Protein AF-A0A482ZJZ0-F1 (afdb_monomer)

Secondary structure (DSSP, 8-state):
----------TT---TT--TTTTHHHHHHH----PPPHHHHHH-SSHHHHHHHHHHHHHHHT-

Radius of gyration: 21.8 Å; Cα contacts (8 Å, |Δi|>4): 3; chains: 1; bounding box: 32×23×63 Å

Mean predicted aligned error: 11.79 Å

pLDDT: mean 82.9, std 14.22, range [40.97, 96.19]

Structure (mmCIF, N/CA/C/O backbone):
data_AF-A0A482ZJZ0-F1
#
_entry.id   AF-A0A482ZJZ0-F1
#
loop_
_atom_site.group_PDB
_atom_site.id
_atom_site.type_symbol
_atom_site.label_atom_id
_atom_site.label_alt_id
_atom_site.label_comp_id
_atom_site.label_asym_id
_atom_site.label_entity_id
_atom_site.label_seq_id
_atom_site.pdbx_PDB_ins_code
_atom_site.Cartn_x
_atom_site.Cartn_y
_atom_site.Cartn_z
_atom_site.occupancy
_atom_site.B_iso_or_equiv
_atom_site.auth_seq_id
_atom_site.auth_comp_id
_atom_site.auth_asym_id
_atom_site.auth_atom_id
_atom_site.pdbx_PDB_model_num
ATOM 1 N N . MET A 1 1 ? 7.812 -14.899 34.825 1.00 40.97 1 MET A N 1
ATOM 2 C CA . MET A 1 1 ? 6.538 -14.701 34.098 1.00 40.97 1 MET A CA 1
ATOM 3 C C . MET A 1 1 ? 6.452 -13.218 33.761 1.00 40.97 1 MET A C 1
ATOM 5 O O . MET A 1 1 ? 6.494 -12.421 34.686 1.00 40.97 1 MET A O 1
ATOM 9 N N . LYS A 1 2 ? 6.503 -12.834 32.476 1.00 42.84 2 LYS A N 1
ATOM 10 C CA . LYS A 1 2 ? 6.504 -11.418 32.062 1.00 42.84 2 LYS A CA 1
ATOM 11 C C . LYS A 1 2 ? 5.171 -10.780 32.470 1.00 42.84 2 LYS A C 1
ATOM 13 O O . LYS A 1 2 ? 4.120 -11.234 32.027 1.00 42.84 2 LYS A O 1
ATOM 18 N N . THR A 1 3 ? 5.228 -9.782 33.345 1.00 43.22 3 THR A N 1
ATOM 19 C CA . THR A 1 3 ? 4.098 -8.937 33.735 1.00 43.22 3 THR A CA 1
ATOM 20 C C . THR A 1 3 ? 3.636 -8.168 32.506 1.00 43.22 3 THR A C 1
ATOM 22 O O . THR A 1 3 ? 4.331 -7.291 32.010 1.00 43.22 3 THR A O 1
ATOM 25 N N . SER A 1 4 ? 2.499 -8.580 31.960 1.00 52.28 4 SER A N 1
ATOM 26 C CA . SER A 1 4 ? 1.814 -7.907 30.862 1.00 52.28 4 SER A CA 1
ATOM 27 C C . SER A 1 4 ? 1.469 -6.470 31.261 1.00 52.28 4 SER A C 1
ATOM 29 O O . SER A 1 4 ? 0.785 -6.300 32.272 1.00 52.28 4 SER A O 1
ATOM 31 N N . ASP A 1 5 ? 1.887 -5.490 30.456 1.00 59.22 5 ASP A N 1
ATOM 32 C CA . ASP A 1 5 ? 1.412 -4.096 30.445 1.00 59.22 5 ASP A CA 1
ATOM 33 C C . ASP A 1 5 ? -0.112 -4.047 30.233 1.00 59.22 5 ASP A C 1
ATOM 35 O O . ASP A 1 5 ? -0.613 -3.765 29.145 1.00 59.22 5 ASP A O 1
ATOM 39 N N . LYS A 1 6 ? -0.884 -4.391 31.265 1.00 57.94 6 LYS A N 1
ATOM 40 C CA . LYS A 1 6 ? -2.354 -4.409 31.230 1.00 57.94 6 LYS A CA 1
ATOM 41 C C . LYS A 1 6 ? -2.981 -3.018 31.326 1.00 57.94 6 LYS A C 1
ATOM 43 O O . LYS A 1 6 ? -4.202 -2.935 31.332 1.00 57.94 6 LYS A O 1
ATOM 48 N N . ASP A 1 7 ? -2.187 -1.952 31.392 1.00 62.81 7 ASP A N 1
ATOM 49 C CA . ASP A 1 7 ? -2.655 -0.688 31.970 1.00 62.81 7 ASP A CA 1
ATOM 50 C C . ASP A 1 7 ? -2.375 0.556 31.113 1.00 62.81 7 ASP A C 1
ATOM 52 O 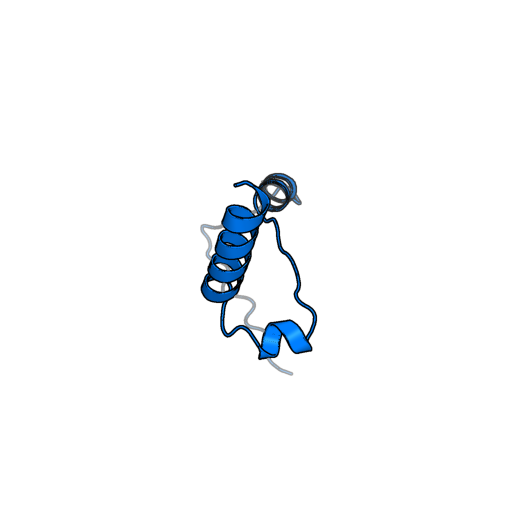O . ASP A 1 7 ? -2.215 1.658 31.620 1.00 62.81 7 ASP A O 1
ATOM 56 N N . ASN A 1 8 ? -2.334 0.403 29.786 1.00 73.00 8 ASN A N 1
ATOM 57 C CA . ASN A 1 8 ? -2.349 1.553 28.865 1.00 73.00 8 ASN A CA 1
ATOM 58 C C . ASN A 1 8 ? -3.780 2.008 28.495 1.00 73.00 8 ASN A C 1
ATOM 60 O O . ASN A 1 8 ? -3.958 2.827 27.591 1.00 73.00 8 ASN A O 1
ATOM 64 N N . MET A 1 9 ? -4.818 1.478 29.156 1.00 79.06 9 MET A N 1
ATOM 65 C CA . MET A 1 9 ? -6.195 1.950 28.980 1.00 79.06 9 MET A CA 1
ATOM 66 C C . MET A 1 9 ? -6.440 3.183 29.850 1.00 79.06 9 MET A C 1
ATOM 68 O O . MET A 1 9 ? -6.411 3.110 31.074 1.00 79.06 9 MET A O 1
ATOM 72 N N . GLN A 1 10 ? -6.709 4.318 29.209 1.00 83.75 10 GLN A N 1
ATOM 73 C CA . GLN A 1 10 ? -7.067 5.551 29.905 1.00 83.75 10 GLN A CA 1
ATOM 74 C C . GLN A 1 10 ? -8.491 5.461 30.474 1.00 83.75 10 GLN A C 1
ATOM 76 O O . GLN A 1 10 ? -9.360 4.802 29.896 1.00 83.75 10 GLN A O 1
ATOM 81 N N . LYS A 1 11 ? -8.737 6.130 31.607 1.00 84.06 11 LYS A N 1
ATOM 82 C CA . LYS A 1 11 ? -10.024 6.084 32.330 1.00 84.06 11 LYS A CA 1
ATOM 83 C C . LYS A 1 11 ? -11.169 6.703 31.527 1.00 84.06 11 LYS A C 1
ATOM 85 O O . LYS A 1 11 ? -12.330 6.390 31.758 1.00 84.06 11 LYS A O 1
ATOM 90 N N . GLU A 1 12 ? -10.831 7.574 30.589 1.00 88.06 12 GLU A N 1
ATOM 91 C CA . GLU A 1 12 ? -11.733 8.317 29.719 1.00 88.06 12 GLU A CA 1
ATOM 92 C C . GLU A 1 12 ? -12.275 7.465 28.559 1.00 88.06 12 GLU A C 1
ATOM 94 O O . GLU A 1 12 ? -13.213 7.874 27.872 1.00 88.06 12 GLU A O 1
ATOM 99 N N . TYR A 1 13 ? -11.699 6.285 28.305 1.00 86.25 13 TYR A N 1
ATOM 100 C CA . TYR A 1 13 ? -12.106 5.440 27.189 1.00 86.25 13 TYR A CA 1
ATOM 101 C C . TYR A 1 13 ? -13.349 4.600 27.511 1.00 86.25 13 TYR A C 1
ATOM 103 O O . TYR A 1 13 ? -13.280 3.590 28.208 1.00 86.25 13 TYR A O 1
ATOM 111 N N . ASP A 1 14 ? -14.482 4.969 26.910 1.00 86.88 14 ASP A N 1
ATOM 112 C CA . ASP A 1 14 ? -15.708 4.164 26.894 1.00 86.88 14 ASP A CA 1
ATOM 113 C C . ASP A 1 14 ? -15.848 3.382 25.575 1.00 86.88 14 ASP A C 1
ATOM 115 O O . ASP A 1 14 ? -16.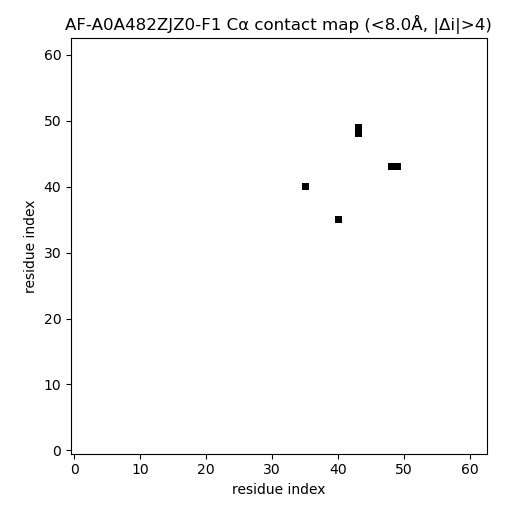245 3.919 24.537 1.00 86.88 14 ASP A O 1
ATOM 119 N N . PHE A 1 15 ? -15.552 2.081 25.619 1.00 84.69 15 PHE A N 1
ATOM 120 C CA . PHE A 1 15 ? -15.732 1.162 24.488 1.00 84.69 15 PHE A CA 1
ATOM 121 C C . PHE A 1 15 ? -17.068 0.397 24.518 1.00 84.69 15 PHE A C 1
ATOM 123 O O . PHE A 1 15 ? -17.298 -0.438 23.640 1.00 84.69 15 PHE A O 1
ATOM 130 N N . SER A 1 16 ? -17.975 0.677 25.467 1.00 88.12 16 SER A N 1
ATOM 131 C CA . SER A 1 16 ? -19.262 -0.036 25.603 1.00 88.12 16 SER A CA 1
ATOM 132 C C . SER A 1 16 ? -20.157 0.076 24.361 1.00 88.12 16 SER A C 1
ATOM 134 O O . SER A 1 16 ? -20.980 -0.796 24.094 1.00 88.12 16 SER A O 1
ATOM 136 N N . LYS A 1 17 ? -19.954 1.124 23.553 1.00 90.00 17 LYS A N 1
ATOM 137 C CA . LYS A 1 17 ? -20.679 1.399 22.300 1.00 90.00 17 LYS A CA 1
ATOM 138 C C . LYS A 1 17 ? -19.941 0.909 21.047 1.00 90.00 17 LYS A C 1
ATOM 140 O O . LYS A 1 17 ? -20.266 1.324 19.931 1.00 90.00 17 LYS A O 1
ATOM 145 N N . GLY A 1 18 ? -18.907 0.083 21.206 1.00 87.25 18 GLY A N 1
ATOM 146 C CA . GLY A 1 18 ? -18.130 -0.463 20.098 1.00 87.25 18 GLY A CA 1
ATOM 147 C C . GLY A 1 18 ? -18.983 -1.335 19.172 1.00 87.25 18 GLY A C 1
ATOM 148 O O . GLY A 1 18 ? -19.601 -2.299 19.608 1.00 87.25 18 GLY A O 1
ATOM 149 N N . VAL A 1 19 ? -18.991 -1.023 17.871 1.00 91.00 19 VAL A N 1
ATOM 150 C CA . VAL A 1 19 ? -19.664 -1.834 16.842 1.00 91.00 19 VAL A CA 1
ATOM 151 C C . VAL A 1 19 ? -18.611 -2.553 16.007 1.00 91.00 19 VAL A C 1
ATOM 153 O O . VAL A 1 19 ? -17.746 -1.914 15.397 1.00 91.00 19 VAL A O 1
ATOM 156 N N . ARG A 1 20 ? -18.686 -3.888 15.955 1.00 89.06 20 ARG A N 1
ATOM 157 C CA . ARG A 1 20 ? -17.770 -4.708 15.151 1.00 89.06 20 ARG A CA 1
ATOM 158 C C . ARG A 1 20 ? -17.877 -4.305 13.680 1.00 89.06 20 ARG A C 1
ATOM 160 O O . ARG A 1 20 ? -18.960 -4.279 13.110 1.00 89.06 20 ARG A O 1
ATOM 167 N N . GLY A 1 21 ? -16.740 -3.979 13.068 1.00 88.38 21 GLY A N 1
ATOM 168 C CA . GLY A 1 21 ? -16.685 -3.635 11.648 1.00 88.38 21 GLY A CA 1
ATOM 169 C C . GLY A 1 21 ? -17.303 -2.282 11.270 1.00 88.38 21 GLY A C 1
ATOM 170 O O . GLY A 1 21 ? -17.580 -2.081 10.092 1.00 88.38 21 GLY A O 1
ATOM 171 N N . LYS A 1 22 ? -17.471 -1.330 12.207 1.00 89.38 22 LYS A N 1
ATOM 172 C CA . LYS A 1 22 ? -18.083 0.002 11.965 1.00 89.38 22 LYS A CA 1
ATOM 173 C C . LYS A 1 22 ? -17.584 0.735 10.705 1.00 89.38 22 LYS A C 1
ATOM 175 O O . LYS A 1 22 ? -18.347 1.469 10.081 1.00 89.38 22 LYS A O 1
ATOM 180 N N . TYR A 1 23 ? -16.322 0.533 10.320 1.00 86.50 23 TYR A N 1
ATOM 181 C CA . TYR A 1 23 ? -15.710 1.142 9.129 1.00 86.50 23 TYR A CA 1
ATOM 182 C C . TYR A 1 23 ? -15.212 0.128 8.094 1.00 86.50 23 TYR A C 1
ATOM 184 O O . TYR A 1 23 ? -14.625 0.528 7.094 1.00 86.50 23 TYR A O 1
ATOM 192 N N . TYR A 1 24 ? -15.461 -1.166 8.303 1.00 82.62 24 TYR A N 1
ATOM 193 C CA . TYR A 1 24 ? -14.948 -2.242 7.453 1.00 82.62 24 TYR A CA 1
ATOM 194 C C . TYR A 1 24 ? -15.389 -2.080 5.993 1.00 82.62 24 TYR A C 1
ATOM 196 O O . TYR A 1 24 ? -14.568 -2.097 5.080 1.00 82.62 24 TYR A O 1
ATOM 204 N N . GLN A 1 25 ? -16.678 -1.811 5.776 1.00 80.94 25 GLN A N 1
ATOM 205 C CA . GLN A 1 25 ? -17.219 -1.589 4.434 1.00 80.94 25 GLN A CA 1
ATOM 206 C C . GLN A 1 25 ? -16.639 -0.333 3.769 1.00 80.94 25 GLN A C 1
ATOM 208 O O . GLN A 1 25 ? -16.318 -0.357 2.586 1.00 80.94 25 GLN A O 1
ATOM 213 N N . ARG A 1 26 ? -16.448 0.758 4.527 1.00 80.88 26 ARG A N 1
ATOM 214 C CA . ARG A 1 26 ? -15.864 2.007 4.000 1.00 80.88 26 ARG A CA 1
ATOM 215 C C . ARG A 1 26 ? -14.394 1.845 3.627 1.00 80.88 26 ARG A C 1
ATOM 217 O O . ARG A 1 26 ? -13.950 2.456 2.662 1.00 80.88 26 ARG A O 1
ATOM 224 N N . TYR A 1 27 ? -13.658 1.044 4.396 1.00 75.44 27 TYR A N 1
ATOM 225 C CA . TYR A 1 27 ? -12.282 0.677 4.086 1.00 75.44 27 TYR A CA 1
ATOM 226 C C . TYR A 1 27 ? -12.231 -0.095 2.761 1.00 75.44 27 TYR A C 1
ATOM 228 O O . TYR A 1 27 ? -11.590 0.372 1.827 1.00 75.44 27 TYR A O 1
ATOM 236 N N . HIS A 1 28 ? -13.021 -1.167 2.626 1.00 74.75 28 HIS A N 1
ATOM 237 C CA . HIS A 1 28 ? -13.077 -1.978 1.402 1.00 74.75 28 HIS A CA 1
ATOM 238 C C . HIS A 1 28 ? -13.492 -1.211 0.140 1.00 74.75 28 HIS A C 1
ATOM 2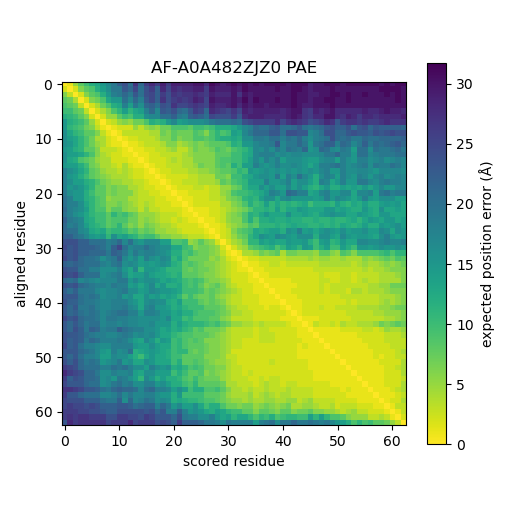40 O O . HIS A 1 28 ? -13.014 -1.520 -0.943 1.00 74.75 28 HIS A O 1
ATOM 246 N N . GLN A 1 29 ? -14.372 -0.214 0.256 1.00 74.69 29 GLN A N 1
ATOM 247 C CA . GLN A 1 29 ? -14.818 0.580 -0.896 1.00 74.69 29 GLN A CA 1
ATOM 248 C C . GLN A 1 29 ? -13.749 1.538 -1.436 1.00 74.69 29 GLN A C 1
ATOM 250 O O . GLN A 1 29 ? -13.857 1.988 -2.573 1.00 74.69 29 GLN A O 1
ATOM 255 N N . ARG A 1 30 ? -12.754 1.911 -0.622 1.00 65.12 30 ARG A N 1
ATOM 256 C CA . ARG A 1 30 ? -11.758 2.932 -0.985 1.00 65.12 30 ARG A CA 1
ATOM 257 C C . ARG A 1 30 ? -10.355 2.380 -1.194 1.00 65.12 30 ARG A C 1
ATOM 259 O O . ARG A 1 30 ? -9.548 3.061 -1.818 1.00 65.12 30 ARG A O 1
ATOM 266 N N . SER A 1 31 ? -10.050 1.188 -0.692 1.00 64.69 31 SER A N 1
ATOM 267 C CA . SER A 1 31 ? -8.744 0.566 -0.873 1.00 64.69 31 SER A CA 1
ATOM 268 C C . SER A 1 31 ? -8.778 -0.444 -2.024 1.00 64.69 31 SER A C 1
ATOM 270 O O . SER A 1 31 ? -9.103 -1.613 -1.843 1.00 64.69 31 SER A O 1
ATOM 272 N N . ASN A 1 32 ? -8.405 -0.003 -3.229 1.00 72.31 32 ASN A N 1
ATOM 273 C CA . ASN A 1 32 ? -8.047 -0.935 -4.298 1.00 72.31 32 ASN A CA 1
ATOM 274 C C 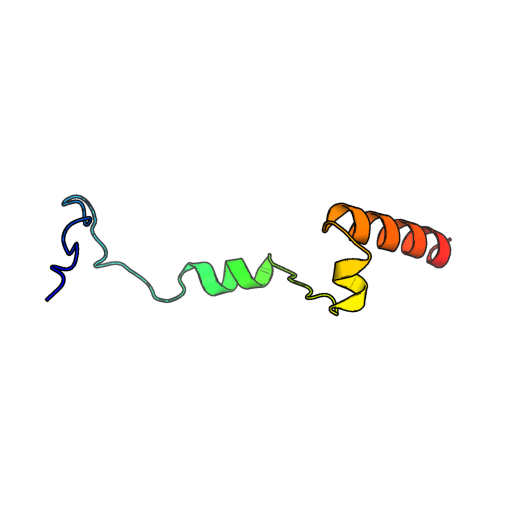. ASN A 1 32 ? -6.587 -1.370 -4.097 1.00 72.31 32 ASN A C 1
ATOM 276 O O . ASN A 1 32 ? -5.671 -0.788 -4.677 1.00 72.31 32 ASN A O 1
ATOM 280 N N . VAL A 1 33 ? -6.364 -2.312 -3.175 1.00 80.12 33 VAL A N 1
ATOM 281 C CA . VAL A 1 33 ? -5.028 -2.867 -2.914 1.00 80.12 33 VAL A CA 1
ATOM 282 C C . VAL A 1 33 ? -4.746 -3.933 -3.959 1.00 80.12 33 VAL A C 1
ATOM 284 O O . VAL A 1 33 ? -5.379 -4.986 -3.959 1.00 80.12 33 VAL A O 1
ATOM 287 N N . VAL A 1 34 ? -3.783 -3.656 -4.831 1.00 83.00 34 VAL A N 1
ATOM 288 C CA . VAL A 1 34 ? -3.276 -4.616 -5.810 1.00 83.00 34 VAL A CA 1
ATOM 289 C C . VAL A 1 34 ? -1.912 -5.084 -5.329 1.00 83.00 34 VAL A C 1
ATOM 291 O O . VAL A 1 34 ? -1.017 -4.269 -5.106 1.00 83.00 34 VAL A O 1
ATOM 294 N N . VAL A 1 35 ? -1.776 -6.392 -5.131 1.00 88.44 35 VAL A N 1
ATOM 295 C CA . VAL A 1 35 ? -0.498 -7.020 -4.791 1.00 88.44 35 VAL A CA 1
ATOM 296 C C . VAL A 1 35 ? 0.234 -7.314 -6.095 1.00 88.44 35 VAL A C 1
ATOM 298 O O . VAL A 1 35 ? -0.356 -7.882 -7.011 1.00 88.44 35 VAL A O 1
ATOM 301 N N . LEU A 1 36 ? 1.490 -6.881 -6.186 1.00 90.69 36 LEU A N 1
ATOM 302 C CA . LEU A 1 36 ? 2.360 -7.209 -7.311 1.00 90.69 36 LEU A CA 1
ATOM 303 C C . LEU A 1 36 ? 3.005 -8.573 -7.086 1.00 90.69 36 LEU A C 1
ATOM 305 O O . LEU A 1 36 ? 3.300 -8.941 -5.948 1.00 90.69 36 LEU A O 1
ATOM 309 N N . GLU A 1 37 ? 3.267 -9.276 -8.181 1.00 94.50 37 GLU A N 1
ATOM 310 C CA . GLU A 1 37 ? 4.150 -10.437 -8.151 1.00 94.50 37 GLU A CA 1
ATOM 311 C C . GLU A 1 37 ? 5.571 -10.020 -7.712 1.00 94.50 37 GLU A C 1
ATOM 313 O O . GLU A 1 37 ? 5.956 -8.860 -7.917 1.00 94.50 37 GLU A O 1
ATOM 318 N N . PRO A 1 38 ? 6.350 -10.918 -7.078 1.00 92.62 38 PRO A N 1
ATOM 319 C CA . PRO A 1 38 ? 7.647 -10.570 -6.491 1.00 92.62 38 PRO A CA 1
ATOM 320 C C . PRO A 1 38 ? 8.632 -9.934 -7.478 1.00 92.62 38 PRO A C 1
ATOM 322 O O . PRO A 1 38 ? 9.277 -8.943 -7.159 1.00 92.62 38 PRO A O 1
ATOM 325 N N . ASP A 1 39 ? 8.690 -10.454 -8.699 1.00 92.69 39 ASP A N 1
ATOM 326 C CA . ASP A 1 39 ? 9.537 -9.949 -9.780 1.00 92.69 39 ASP A CA 1
ATOM 327 C C . ASP A 1 39 ? 9.177 -8.512 -10.196 1.00 92.69 39 ASP A C 1
ATOM 329 O O . ASP A 1 39 ? 10.048 -7.679 -10.453 1.00 92.69 39 ASP A O 1
ATOM 333 N N . MET A 1 40 ? 7.885 -8.192 -10.211 1.00 90.25 40 MET A N 1
ATOM 334 C CA . MET A 1 40 ? 7.388 -6.848 -10.493 1.00 90.25 40 MET A CA 1
ATOM 335 C C . MET A 1 40 ? 7.620 -5.907 -9.308 1.00 90.25 40 MET A C 1
ATOM 337 O O . MET A 1 40 ? 7.936 -4.736 -9.507 1.00 90.25 40 MET A O 1
ATOM 341 N N . ALA A 1 41 ? 7.496 -6.396 -8.074 1.00 91.69 41 ALA A N 1
ATOM 342 C CA . ALA A 1 41 ? 7.821 -5.611 -6.887 1.00 91.69 41 ALA A CA 1
ATOM 343 C C . ALA A 1 41 ? 9.315 -5.244 -6.832 1.00 91.69 41 ALA A C 1
ATOM 345 O O . ALA A 1 41 ? 9.649 -4.125 -6.450 1.00 91.69 41 ALA A O 1
ATOM 346 N N . ASP A 1 42 ? 10.200 -6.138 -7.280 1.00 92.62 42 ASP A N 1
ATOM 347 C CA . ASP A 1 42 ? 11.640 -5.872 -7.374 1.00 92.62 42 ASP A CA 1
ATOM 348 C C . ASP A 1 42 ? 11.970 -4.829 -8.457 1.00 92.62 42 ASP A C 1
ATOM 350 O O . ASP A 1 42 ? 12.881 -4.014 -8.296 1.00 92.62 42 ASP A O 1
ATOM 354 N N . ALA A 1 43 ? 11.210 -4.818 -9.556 1.00 93.50 43 ALA A N 1
ATOM 355 C CA . ALA A 1 43 ? 11.388 -3.864 -10.649 1.00 93.50 43 ALA A CA 1
ATOM 356 C C . ALA A 1 43 ? 10.904 -2.441 -10.308 1.00 93.50 43 ALA A C 1
ATOM 358 O O . ALA A 1 43 ? 11.400 -1.468 -10.886 1.00 93.50 43 ALA A O 1
ATOM 359 N N . PHE A 1 44 ? 9.942 -2.296 -9.389 1.00 93.62 44 PHE A N 1
ATOM 360 C CA . PHE A 1 44 ? 9.332 -1.010 -9.053 1.00 93.62 44 PHE A CA 1
ATOM 361 C C . PHE A 1 44 ? 9.516 -0.646 -7.571 1.00 93.62 44 PHE A C 1
ATOM 363 O O . PHE A 1 44 ? 8.884 -1.241 -6.703 1.00 93.62 44 PHE A O 1
ATOM 370 N N . PRO A 1 45 ? 10.268 0.424 -7.249 1.00 88.75 45 PRO A N 1
ATOM 371 C CA . PRO A 1 45 ? 10.595 0.763 -5.863 1.00 88.75 45 PRO A CA 1
ATOM 372 C C . PRO A 1 45 ? 9.401 1.279 -5.047 1.00 88.75 45 PRO A C 1
ATOM 374 O O . PRO A 1 45 ? 9.472 1.327 -3.820 1.00 88.75 45 PRO A O 1
ATOM 377 N N . ASN A 1 46 ? 8.325 1.739 -5.699 1.00 92.31 46 ASN A N 1
ATOM 378 C CA . ASN A 1 46 ? 7.120 2.232 -5.034 1.00 92.31 46 ASN A CA 1
ATOM 379 C C . ASN A 1 46 ? 5.904 2.301 -5.980 1.00 92.31 46 ASN A C 1
ATOM 381 O O . ASN A 1 46 ? 6.013 2.173 -7.201 1.00 92.31 46 ASN A O 1
ATOM 385 N N . ALA A 1 47 ? 4.732 2.573 -5.398 1.00 91.44 47 ALA A N 1
ATOM 386 C CA . ALA A 1 47 ? 3.467 2.690 -6.124 1.00 91.44 47 ALA A CA 1
ATOM 387 C C . ALA A 1 47 ? 3.433 3.853 -7.132 1.00 91.44 47 ALA A C 1
ATOM 389 O O . ALA A 1 47 ? 2.687 3.794 -8.109 1.00 91.44 47 ALA A O 1
ATOM 390 N N . GLU A 1 48 ? 4.211 4.918 -6.921 1.00 94.19 48 GLU A N 1
ATOM 391 C CA . GLU A 1 48 ? 4.273 6.033 -7.868 1.00 94.19 48 GLU A CA 1
ATOM 392 C C . GLU A 1 48 ? 4.909 5.590 -9.190 1.00 94.19 48 GLU A C 1
ATOM 394 O O . GLU A 1 48 ? 4.333 5.841 -10.251 1.00 94.19 48 GLU A O 1
ATOM 399 N N . ALA A 1 49 ? 6.026 4.857 -9.125 1.00 95.19 49 ALA A N 1
ATOM 400 C CA . ALA A 1 49 ? 6.718 4.322 -10.296 1.00 95.19 49 ALA A CA 1
ATOM 401 C C . ALA A 1 49 ? 5.816 3.385 -11.123 1.00 95.19 49 ALA A C 1
ATOM 403 O O . ALA A 1 49 ? 5.717 3.533 -12.343 1.00 95.19 49 ALA A O 1
ATOM 404 N N . VAL A 1 50 ? 5.079 2.488 -10.456 1.00 94.44 50 VAL A N 1
ATOM 405 C CA . VAL A 1 50 ? 4.097 1.593 -11.100 1.00 94.44 50 VAL A CA 1
ATOM 406 C C . VAL A 1 50 ? 3.009 2.400 -11.808 1.00 94.44 50 VAL A C 1
ATOM 408 O O . VAL A 1 50 ? 2.711 2.182 -12.981 1.00 94.44 50 VAL A O 1
ATOM 411 N N . ASN A 1 51 ? 2.424 3.376 -11.113 1.00 94.81 51 ASN A N 1
ATOM 412 C CA . ASN A 1 51 ? 1.325 4.169 -11.656 1.00 94.81 51 ASN A CA 1
ATOM 413 C C . ASN A 1 51 ? 1.756 5.030 -12.848 1.00 94.81 51 ASN A C 1
ATOM 415 O O . ASN A 1 51 ? 0.978 5.206 -13.785 1.00 94.81 51 ASN A O 1
ATOM 419 N N . GLN A 1 52 ? 2.977 5.567 -12.840 1.00 95.56 52 GLN A N 1
ATOM 420 C CA . GLN A 1 52 ? 3.514 6.304 -13.984 1.00 95.56 52 GLN A CA 1
ATOM 421 C C . GLN A 1 52 ? 3.670 5.399 -15.215 1.00 95.56 52 GLN A C 1
ATOM 423 O O . GLN A 1 52 ? 3.240 5.789 -16.303 1.00 95.56 52 GLN A O 1
ATOM 428 N N . ALA A 1 53 ? 4.196 4.181 -15.041 1.00 94.94 53 ALA A N 1
ATOM 429 C CA . ALA A 1 53 ? 4.316 3.204 -16.124 1.00 94.94 53 ALA A CA 1
ATOM 430 C C . ALA A 1 53 ? 2.943 2.797 -16.691 1.00 94.94 53 ALA A C 1
ATOM 432 O O . ALA A 1 53 ? 2.733 2.801 -17.901 1.00 94.94 53 ALA A O 1
ATOM 433 N N . LEU A 1 54 ? 1.957 2.527 -15.834 1.00 94.38 54 LEU A N 1
ATOM 434 C CA . LEU A 1 54 ? 0.609 2.179 -16.295 1.00 94.38 54 LEU A CA 1
ATOM 435 C C . LEU A 1 54 ? -0.078 3.341 -17.029 1.00 94.38 54 LEU A C 1
ATOM 437 O O . LEU A 1 54 ? -0.786 3.123 -18.012 1.00 94.38 54 LEU A O 1
ATOM 441 N N . ARG A 1 55 ? 0.150 4.590 -16.603 1.00 96.19 55 ARG A N 1
ATOM 442 C CA . ARG A 1 55 ? -0.381 5.784 -17.285 1.00 96.19 55 ARG A CA 1
ATOM 443 C C . ARG A 1 55 ? 0.231 5.990 -18.666 1.00 96.19 55 ARG A C 1
ATOM 445 O O . ARG A 1 55 ? -0.492 6.403 -19.573 1.00 96.19 55 ARG A O 1
ATOM 452 N N . SER A 1 56 ? 1.529 5.728 -18.837 1.00 94.88 56 SER A N 1
ATOM 453 C CA . SER A 1 56 ? 2.169 5.846 -20.152 1.00 94.88 56 SER A CA 1
ATOM 454 C C . SER A 1 56 ? 1.588 4.823 -21.129 1.00 94.88 56 SER A C 1
ATOM 456 O O . SER A 1 56 ? 1.203 5.201 -22.234 1.00 94.88 56 SER A O 1
ATOM 458 N N . ILE A 1 57 ? 1.390 3.577 -20.684 1.00 94.81 57 ILE A N 1
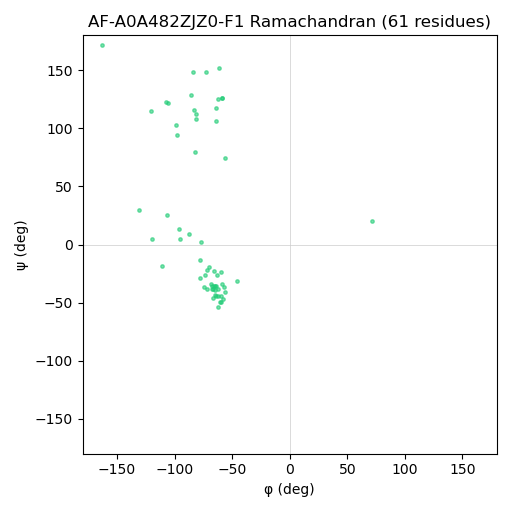ATOM 459 C CA . ILE A 1 57 ? 0.723 2.527 -21.466 1.00 94.81 57 ILE A CA 1
ATOM 460 C C . ILE A 1 57 ? -0.711 2.937 -21.804 1.00 94.81 57 ILE A C 1
ATOM 462 O O . ILE A 1 57 ? -1.103 2.906 -22.966 1.00 94.81 57 ILE A O 1
ATOM 466 N N . HIS A 1 58 ? -1.487 3.387 -20.815 1.00 96.00 58 HIS A N 1
ATOM 467 C CA . HIS A 1 58 ? -2.866 3.827 -21.033 1.00 96.00 58 HIS A CA 1
ATOM 468 C C . HIS A 1 58 ? -2.960 4.956 -22.068 1.00 96.00 58 HIS A C 1
ATOM 470 O O . HIS A 1 58 ? -3.903 4.994 -22.854 1.00 96.00 58 HIS A O 1
ATOM 476 N N . ARG A 1 59 ? -1.989 5.877 -22.085 1.00 93.94 59 ARG A N 1
ATOM 477 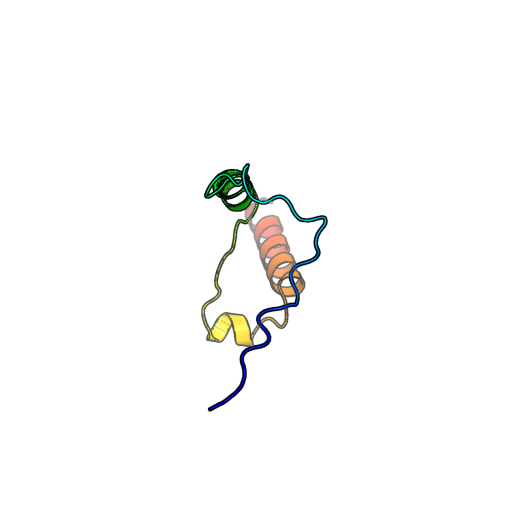C CA . ARG A 1 59 ? -1.933 6.955 -23.077 1.00 93.94 59 ARG A CA 1
ATOM 478 C C . ARG A 1 59 ? -1.657 6.433 -24.484 1.00 93.94 59 ARG A C 1
ATOM 480 O O . ARG A 1 59 ? -2.231 6.971 -25.416 1.00 93.94 59 ARG A O 1
ATOM 487 N N . VAL A 1 60 ? -0.798 5.426 -24.630 1.00 94.31 60 VAL A N 1
ATOM 488 C CA . VAL A 1 60 ? -0.487 4.811 -25.931 1.00 94.31 60 VAL A CA 1
ATOM 489 C C . VAL A 1 60 ? -1.658 3.976 -26.449 1.00 94.31 60 VAL A C 1
ATOM 491 O O . VAL A 1 60 ? -1.924 3.990 -27.639 1.00 94.31 60 VAL A O 1
ATOM 494 N N . VAL A 1 61 ? -2.361 3.261 -25.568 1.00 92.25 61 VAL A N 1
ATOM 495 C CA . VAL A 1 61 ? -3.466 2.365 -25.950 1.00 92.25 61 VAL A CA 1
ATOM 496 C C . VAL A 1 61 ? -4.764 3.124 -26.260 1.00 92.25 61 VAL A C 1
ATOM 498 O O . VAL A 1 61 ? -5.565 2.649 -27.057 1.00 92.25 61 VAL A O 1
ATOM 501 N N . ASN A 1 62 ? -4.978 4.291 -25.644 1.00 80.19 62 ASN A N 1
ATOM 502 C CA . ASN A 1 62 ? -6.171 5.127 -25.842 1.00 80.19 62 ASN A CA 1
ATOM 503 C C . ASN A 1 62 ? -5.893 6.399 -26.675 1.00 80.19 62 ASN A C 1
ATOM 505 O O . ASN A 1 62 ? -6.579 7.415 -26.514 1.00 80.19 62 ASN A O 1
ATOM 509 N N . HIS A 1 63 ? -4.870 6.363 -27.528 1.00 54.44 63 HIS A N 1
ATOM 510 C CA . HIS A 1 63 ? -4.637 7.309 -28.626 1.00 54.44 63 HIS A CA 1
ATOM 511 C C . HIS A 1 63 ? -4.715 6.561 -29.951 1.00 54.44 63 HIS A C 1
ATOM 513 O O . HIS A 1 63 ? -5.217 7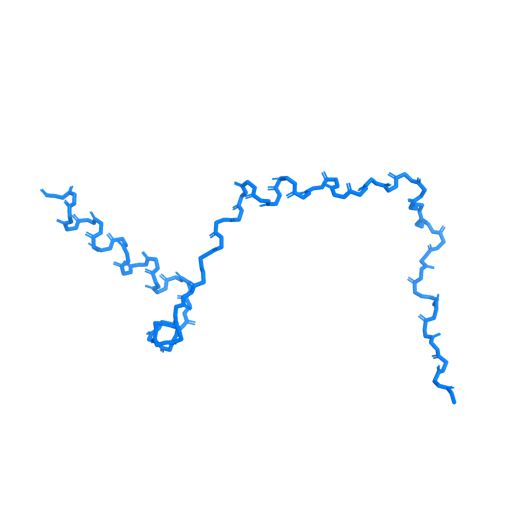.177 -30.914 1.00 54.44 63 HIS A O 1
#

Foldseek 3Di:
DDDDPPPPDDPPDDCVVPDPCPCVVVCVVPDPDDDDDPVVCVVAVDPVRVVVVVVVVVVVVVD

Sequence (63 aa):
MKTSDKDNMQKEYDFSKGVRGKYYQRYHQRSNVVVLEPDMADAFPNAEAVNQALRSIHRVVNH

Solvent-accessible surface area (backbone atoms only — not comparable to full-atom values): 4342 Å² total; per-residue (Å²): 130,87,80,72,87,82,72,85,73,59,93,85,67,79,66,89,81,66,57,90,64,80,56,49,67,62,49,63,75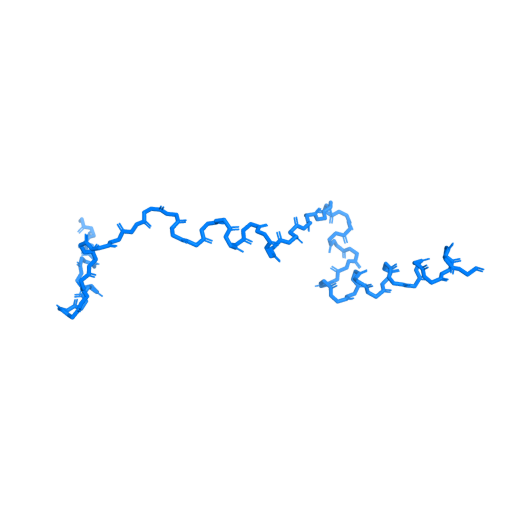,70,56,86,8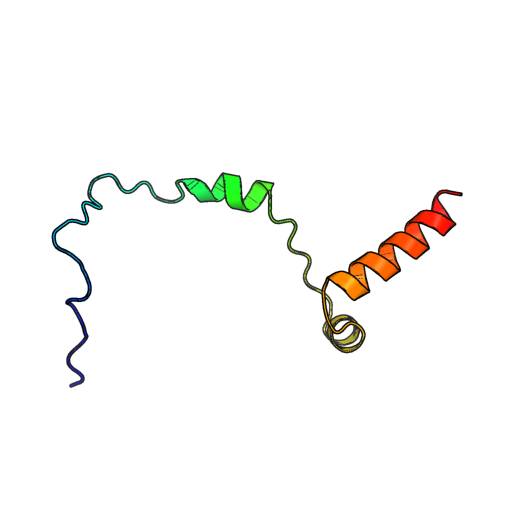1,78,84,68,56,70,72,56,47,72,74,34,96,44,72,65,59,49,50,52,54,53,48,54,51,51,54,64,76,75,105